Protein AF-A0A7V2YCU9-F1 (afdb_monomer_lite)

Sequence (68 aa):
MHKETSSNLAELEAQIQNLESIKERWEKGEGLDRQQMAVRQLTLELLEGAIRDLLDRRRELLSIGEQD

Structure (mmCIF, N/CA/C/O backbone):
data_AF-A0A7V2YCU9-F1
#
_entry.id   AF-A0A7V2YCU9-F1
#
loop_
_atom_site.group_PDB
_atom_site.id
_atom_site.type_symbol
_atom_site.label_atom_id
_atom_site.label_alt_id
_atom_site.label_comp_id
_atom_site.label_asym_id
_atom_site.label_entity_id
_atom_site.label_seq_id
_atom_site.pdbx_PDB_ins_code
_atom_site.Cartn_x
_atom_site.Cartn_y
_atom_site.Cartn_z
_atom_site.occupancy
_atom_site.B_iso_or_equiv
_atom_site.auth_seq_id
_atom_site.auth_comp_id
_atom_site.auth_asym_id
_atom_site.auth_atom_id
_atom_site.pdbx_PDB_model_num
ATOM 1 N N . MET A 1 1 ? 10.199 7.863 -25.780 1.00 61.72 1 MET A N 1
ATOM 2 C CA . MET A 1 1 ? 10.291 6.611 -25.005 1.00 61.72 1 MET A CA 1
ATOM 3 C C . MET A 1 1 ? 11.139 6.736 -23.745 1.00 61.72 1 MET A C 1
ATOM 5 O O . MET A 1 1 ? 10.521 6.906 -22.710 1.00 61.72 1 MET A O 1
ATOM 9 N N . HIS A 1 2 ? 12.483 6.773 -23.756 1.00 62.09 2 HIS A N 1
ATOM 10 C CA . HIS A 1 2 ? 13.266 6.756 -22.492 1.00 62.09 2 HIS A CA 1
ATOM 11 C C . HIS A 1 2 ? 12.890 7.827 -21.441 1.00 62.09 2 HIS A C 1
ATOM 13 O O . HIS A 1 2 ? 12.862 7.532 -20.249 1.00 62.09 2 HIS A O 1
ATOM 19 N N . LYS A 1 3 ? 12.549 9.059 -21.858 1.00 67.81 3 LYS A N 1
ATOM 20 C CA . LYS A 1 3 ? 12.087 10.113 -20.929 1.00 67.81 3 LYS A CA 1
ATOM 21 C C . LYS A 1 3 ? 10.727 9.815 -20.286 1.00 67.81 3 LYS A C 1
ATOM 23 O O . LYS A 1 3 ? 10.538 10.139 -19.121 1.00 67.81 3 LYS A O 1
ATOM 28 N N . GLU A 1 4 ? 9.801 9.200 -21.020 1.00 72.88 4 GLU A N 1
ATOM 29 C CA . GLU A 1 4 ? 8.477 8.829 -20.496 1.00 72.88 4 GLU A CA 1
ATOM 30 C C . GLU A 1 4 ? 8.590 7.641 -19.542 1.00 72.88 4 GLU A C 1
ATOM 32 O O . GLU A 1 4 ? 8.020 7.681 -18.459 1.00 72.88 4 GLU A O 1
ATOM 37 N N . THR A 1 5 ? 9.404 6.632 -19.877 1.00 74.00 5 THR A N 1
ATOM 38 C CA . THR A 1 5 ? 9.678 5.494 -18.984 1.00 74.00 5 THR A CA 1
ATOM 39 C C . THR A 1 5 ? 10.297 5.958 -17.663 1.00 74.00 5 THR A C 1
ATOM 41 O O . THR A 1 5 ? 9.869 5.518 -16.600 1.00 74.00 5 THR A O 1
ATOM 44 N N . SER A 1 6 ? 11.245 6.902 -17.710 1.00 76.94 6 SER A N 1
ATOM 45 C CA . SER A 1 6 ? 11.856 7.477 -16.504 1.00 76.94 6 SER A CA 1
ATOM 46 C C . SER A 1 6 ? 10.880 8.319 -15.673 1.00 76.94 6 SER A C 1
ATOM 48 O O . SER A 1 6 ? 10.967 8.286 -14.448 1.00 76.94 6 SER A O 1
ATOM 50 N N . SER A 1 7 ? 9.964 9.061 -16.308 1.00 82.94 7 SER A N 1
ATOM 51 C CA . SER A 1 7 ? 8.920 9.827 -15.607 1.00 82.94 7 SER A CA 1
ATOM 52 C C . SER A 1 7 ? 7.922 8.897 -14.917 1.00 82.94 7 SER A C 1
ATOM 54 O O . SER A 1 7 ? 7.642 9.057 -13.732 1.00 82.94 7 SER A O 1
ATOM 56 N N . ASN A 1 8 ? 7.460 7.869 -15.631 1.00 87.06 8 ASN A N 1
ATOM 57 C CA . ASN A 1 8 ? 6.520 6.879 -15.109 1.00 87.06 8 ASN A CA 1
ATOM 58 C C . ASN A 1 8 ? 7.117 6.088 -13.937 1.00 87.06 8 ASN A C 1
ATOM 60 O O . ASN A 1 8 ? 6.411 5.781 -12.981 1.00 87.06 8 ASN A O 1
ATOM 64 N N . LEU A 1 9 ? 8.415 5.769 -13.991 1.00 91.06 9 LEU A N 1
ATOM 65 C CA . LEU A 1 9 ? 9.104 5.082 -12.900 1.00 91.06 9 LEU A CA 1
ATOM 66 C C . LEU A 1 9 ? 9.172 5.952 -11.638 1.00 91.06 9 LEU A C 1
ATOM 68 O O . LEU A 1 9 ? 8.871 5.466 -10.553 1.00 91.06 9 LEU A O 1
ATOM 72 N N . ALA A 1 10 ? 9.510 7.236 -11.781 1.00 91.06 10 ALA A N 1
ATOM 73 C CA . ALA A 1 10 ? 9.585 8.163 -10.653 1.00 91.06 10 ALA A CA 1
ATOM 74 C C . ALA A 1 10 ? 8.216 8.377 -9.985 1.00 91.06 10 ALA A C 1
ATOM 76 O O . ALA A 1 10 ? 8.115 8.399 -8.758 1.00 91.06 10 ALA A O 1
ATOM 77 N N . GLU A 1 11 ? 7.148 8.494 -10.779 1.00 93.38 11 GLU A N 1
ATOM 78 C CA . GLU A 1 11 ? 5.778 8.579 -10.262 1.00 93.38 11 GLU A CA 1
ATOM 79 C C . GLU A 1 11 ? 5.374 7.308 -9.510 1.00 93.38 11 GLU A C 1
ATOM 81 O O . GLU A 1 11 ? 4.795 7.384 -8.425 1.00 93.38 11 GLU A O 1
ATOM 86 N N . LEU A 1 12 ? 5.718 6.139 -10.054 1.00 95.12 12 LEU A N 1
ATOM 87 C CA . LEU A 1 12 ? 5.438 4.851 -9.430 1.00 95.12 12 LEU A CA 1
ATOM 88 C C . LEU A 1 12 ? 6.189 4.686 -8.100 1.00 95.12 12 LEU A C 1
ATOM 90 O O . LEU A 1 12 ? 5.604 4.245 -7.113 1.00 95.12 12 LEU A O 1
ATOM 94 N N . GLU A 1 13 ? 7.462 5.079 -8.045 1.00 95.44 13 GLU A N 1
ATOM 95 C CA . GLU A 1 13 ? 8.267 5.048 -6.818 1.00 95.44 13 GLU A CA 1
ATOM 96 C C . GLU A 1 13 ? 7.701 5.987 -5.746 1.00 95.44 13 GLU A C 1
ATOM 98 O O . GLU A 1 13 ? 7.576 5.592 -4.585 1.00 95.44 13 GLU A O 1
ATOM 103 N N . ALA A 1 14 ? 7.253 7.186 -6.132 1.00 96.50 14 ALA A N 1
ATOM 104 C CA . ALA A 1 14 ? 6.584 8.105 -5.215 1.00 96.50 14 ALA A CA 1
ATOM 105 C C . ALA A 1 14 ? 5.265 7.529 -4.665 1.00 96.50 14 ALA A C 1
ATOM 107 O O . ALA A 1 14 ? 4.961 7.692 -3.481 1.00 96.50 14 ALA A O 1
ATOM 108 N N . GLN A 1 15 ? 4.487 6.829 -5.497 1.00 96.94 15 GLN A N 1
ATOM 109 C CA . GLN A 1 15 ? 3.252 6.165 -5.067 1.00 96.94 15 GLN A CA 1
ATOM 110 C C . GLN A 1 15 ? 3.522 5.019 -4.090 1.00 96.94 15 GLN A C 1
ATOM 112 O O . GLN A 1 15 ? 2.852 4.942 -3.058 1.00 96.94 15 GLN A O 1
ATOM 117 N N . ILE A 1 16 ? 4.513 4.169 -4.380 1.00 97.81 16 ILE A N 1
ATOM 118 C CA . ILE A 1 16 ? 4.936 3.079 -3.488 1.00 97.81 16 ILE A CA 1
ATOM 119 C C . ILE A 1 16 ? 5.331 3.654 -2.130 1.00 97.81 16 ILE A C 1
ATOM 121 O O . ILE A 1 16 ? 4.783 3.243 -1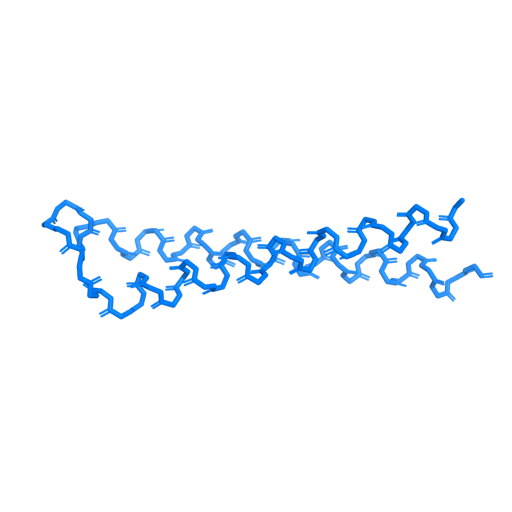.110 1.00 97.81 16 ILE A O 1
ATOM 125 N N . GLN A 1 17 ? 6.198 4.667 -2.115 1.00 97.88 17 GLN A N 1
ATOM 126 C CA . GLN A 1 17 ? 6.687 5.249 -0.870 1.00 97.88 17 GLN A CA 1
ATOM 127 C C . GLN A 1 17 ? 5.577 5.927 -0.054 1.00 97.88 17 GLN A C 1
ATOM 129 O O . GLN A 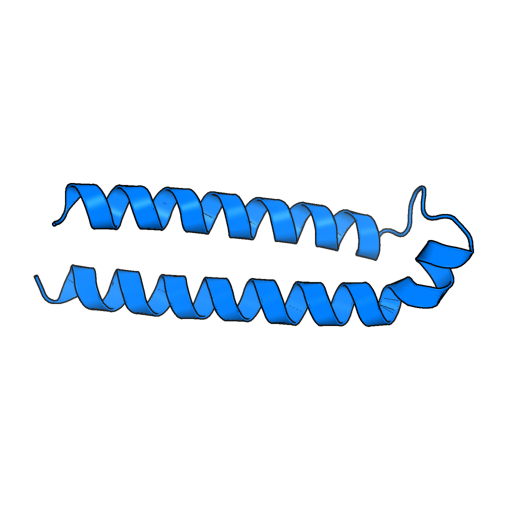1 17 ? 5.556 5.845 1.177 1.00 97.88 17 GLN A O 1
ATOM 134 N N . ASN A 1 18 ? 4.610 6.560 -0.722 1.00 97.75 18 ASN A N 1
ATOM 135 C CA . ASN A 1 18 ? 3.432 7.103 -0.053 1.00 97.75 18 ASN A CA 1
ATOM 136 C C . ASN A 1 18 ? 2.584 5.995 0.597 1.00 97.75 18 ASN A C 1
ATOM 138 O O . ASN A 1 18 ? 2.170 6.132 1.749 1.00 97.75 18 ASN A O 1
ATOM 142 N N . LEU A 1 19 ? 2.348 4.883 -0.105 1.00 97.75 19 LEU A N 1
ATOM 143 C CA . LEU A 1 19 ? 1.595 3.754 0.445 1.00 97.75 19 LEU A CA 1
ATOM 144 C C . LEU A 1 19 ? 2.337 3.063 1.591 1.00 97.75 19 LEU A C 1
ATOM 146 O O . LEU A 1 19 ? 1.699 2.719 2.583 1.00 97.75 19 LEU A O 1
ATOM 150 N N . GLU A 1 20 ? 3.658 2.915 1.509 1.00 97.94 20 GLU A N 1
ATOM 151 C CA . GLU A 1 20 ? 4.485 2.394 2.604 1.00 97.94 20 GLU A CA 1
ATOM 152 C C . GLU A 1 20 ? 4.391 3.283 3.849 1.00 97.94 20 GLU A C 1
ATOM 154 O O . GLU A 1 20 ? 4.190 2.778 4.952 1.00 97.94 20 GLU A O 1
ATOM 159 N N . SER A 1 21 ? 4.434 4.608 3.683 1.00 96.69 21 SER A N 1
ATOM 160 C CA . SER A 1 21 ? 4.261 5.547 4.797 1.00 96.69 21 SER A CA 1
ATOM 161 C C . SER A 1 21 ? 2.865 5.454 5.423 1.00 96.69 21 SER A C 1
ATOM 163 O O . SER A 1 21 ? 2.719 5.462 6.649 1.00 96.69 21 SER A O 1
ATOM 165 N N . ILE A 1 22 ? 1.818 5.322 4.603 1.00 95.44 22 ILE A N 1
ATOM 166 C CA . ILE A 1 22 ? 0.454 5.093 5.096 1.00 95.44 22 ILE A CA 1
ATOM 167 C C . ILE A 1 22 ? 0.399 3.768 5.858 1.00 95.44 22 ILE A C 1
ATOM 169 O O . ILE A 1 22 ? -0.116 3.736 6.976 1.00 95.44 22 ILE A O 1
ATOM 173 N N . LYS A 1 23 ? 0.960 2.694 5.298 1.00 96.81 23 LYS A N 1
ATOM 174 C CA . LYS A 1 23 ? 1.011 1.379 5.936 1.00 96.81 23 LYS A CA 1
ATOM 175 C C . LYS A 1 23 ? 1.687 1.451 7.300 1.00 96.81 23 LYS A C 1
ATOM 177 O O . LYS A 1 23 ? 1.090 1.006 8.272 1.00 96.81 23 LYS A O 1
ATOM 182 N N . GLU A 1 24 ? 2.846 2.094 7.404 1.00 96.56 24 GLU A N 1
ATOM 183 C CA . GLU A 1 24 ? 3.570 2.260 8.669 1.00 96.56 24 GLU A CA 1
ATOM 184 C C . GLU A 1 24 ? 2.710 2.971 9.731 1.00 96.56 24 GLU A C 1
ATOM 186 O O . GLU A 1 24 ? 2.685 2.577 10.900 1.00 96.56 24 GLU A O 1
ATOM 191 N N . ARG A 1 25 ? 1.940 3.997 9.341 1.00 94.12 25 ARG A N 1
ATOM 192 C CA . ARG A 1 25 ? 1.005 4.672 10.259 1.00 94.12 25 ARG A CA 1
ATOM 193 C C . ARG A 1 25 ? -0.088 3.729 10.759 1.00 94.12 25 ARG A C 1
ATOM 195 O O . ARG A 1 25 ? -0.395 3.726 11.952 1.00 94.12 25 ARG A O 1
ATOM 202 N N . TRP A 1 26 ? -0.660 2.919 9.872 1.00 96.06 26 TRP A N 1
ATOM 203 C CA . TRP A 1 26 ? -1.658 1.914 10.243 1.00 96.06 26 TRP A CA 1
ATOM 204 C C . TRP A 1 26 ? -1.053 0.782 11.088 1.00 96.06 26 TRP A C 1
ATOM 206 O O . TRP A 1 26 ? -1.697 0.312 12.026 1.00 96.06 26 TRP A O 1
ATOM 216 N N . GLU A 1 27 ? 0.195 0.384 10.833 1.00 96.31 27 GLU A N 1
ATOM 217 C CA . GLU A 1 27 ? 0.941 -0.596 11.630 1.00 96.31 27 GLU A CA 1
ATOM 218 C C . GLU A 1 27 ? 1.212 -0.081 13.046 1.00 96.31 27 GLU A C 1
ATOM 220 O O . GLU A 1 27 ? 1.035 -0.827 14.006 1.00 96.31 27 GLU A O 1
ATOM 225 N N . LYS A 1 28 ? 1.558 1.195 13.219 1.00 95.62 28 LYS A N 1
ATOM 226 C CA . LYS A 1 28 ? 1.732 1.782 14.558 1.00 95.62 28 LYS A CA 1
ATOM 227 C C . LYS A 1 28 ? 0.412 1.906 15.313 1.00 95.62 28 LYS A C 1
ATOM 229 O O . LYS A 1 28 ? 0.389 1.792 16.534 1.00 95.62 28 LYS A O 1
ATOM 234 N N . GLY A 1 29 ? -0.692 2.129 14.600 1.00 91.44 29 GLY A N 1
ATOM 235 C CA . GLY A 1 29 ? -2.018 2.290 15.201 1.00 91.44 29 GLY A CA 1
ATOM 236 C C . GLY A 1 29 ? -2.190 3.587 16.004 1.00 91.44 29 GLY A C 1
ATOM 237 O O . GLY A 1 29 ? -3.240 3.806 16.606 1.00 91.44 29 GLY A O 1
ATOM 238 N N . GLU A 1 30 ? -1.182 4.461 16.013 1.00 90.38 30 GLU A N 1
ATOM 239 C CA . GLU A 1 30 ? -1.218 5.743 16.709 1.00 90.38 30 GLU A CA 1
ATOM 240 C C . GLU A 1 30 ? -2.192 6.703 16.016 1.00 90.38 30 GLU A C 1
ATOM 242 O O . GLU A 1 30 ? -2.102 6.961 14.815 1.00 90.38 30 GLU A O 1
ATOM 247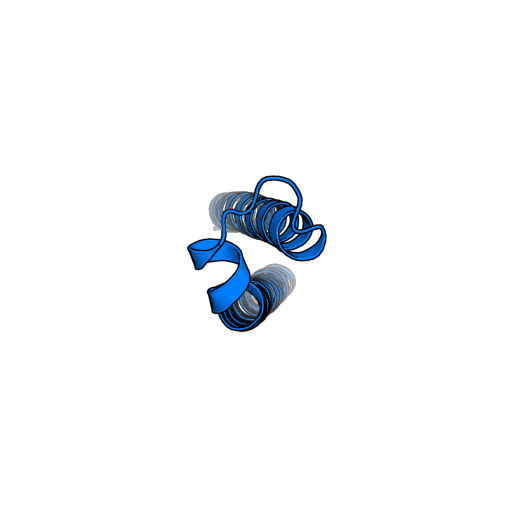 N N . GLY A 1 31 ? -3.137 7.245 16.786 1.00 87.31 31 GLY A N 1
ATOM 248 C CA . GLY A 1 31 ? -4.148 8.169 16.269 1.00 87.31 31 GLY A CA 1
ATOM 249 C C . GLY A 1 31 ? -5.289 7.504 15.495 1.00 87.31 31 GLY A C 1
ATOM 250 O O . GLY A 1 31 ? -6.095 8.226 14.911 1.00 87.31 31 GLY A O 1
ATOM 251 N N . LEU A 1 32 ? -5.383 6.167 15.502 1.00 93.88 32 LEU A N 1
ATOM 252 C CA . LEU A 1 32 ? -6.546 5.463 14.968 1.00 93.88 32 LEU A CA 1
ATOM 253 C C . LEU A 1 32 ? -7.703 5.485 15.975 1.00 93.88 32 LEU A C 1
ATOM 255 O O . LEU A 1 32 ? -7.537 5.157 17.152 1.00 93.88 32 LEU A O 1
ATOM 259 N N . ASP A 1 33 ? -8.895 5.841 15.508 1.00 96.19 33 ASP A N 1
ATOM 260 C CA . ASP A 1 33 ? -10.119 5.722 16.297 1.00 96.19 33 ASP A CA 1
ATOM 261 C C . ASP A 1 33 ? -10.610 4.261 16.392 1.00 96.19 33 ASP A C 1
ATOM 263 O O . ASP A 1 33 ? -10.039 3.333 15.815 1.00 96.19 33 ASP A O 1
ATOM 267 N N . ARG A 1 34 ? -11.703 4.023 17.130 1.00 94.62 34 ARG A N 1
ATOM 268 C CA . ARG A 1 34 ? -12.266 2.669 17.297 1.00 94.62 34 ARG A CA 1
ATOM 269 C C . ARG A 1 34 ? -12.693 2.009 15.983 1.00 94.62 34 ARG A C 1
ATOM 271 O O . ARG A 1 34 ? -12.563 0.793 15.871 1.00 94.62 34 ARG A O 1
ATOM 278 N N . GLN A 1 35 ? -13.239 2.764 15.032 1.00 95.69 35 GLN A N 1
ATOM 279 C CA . GLN A 1 35 ? -13.686 2.213 13.751 1.00 95.69 35 GLN A CA 1
ATOM 280 C C . GLN A 1 35 ? -12.477 1.836 12.897 1.00 95.69 35 GLN A C 1
ATOM 282 O O . GLN A 1 35 ? -12.430 0.741 12.342 1.00 95.69 35 GLN A O 1
ATOM 287 N N . GLN A 1 36 ? -11.465 2.699 12.873 1.00 95.31 36 GLN A N 1
ATOM 288 C CA . GLN A 1 36 ? -10.201 2.464 12.186 1.00 95.31 36 GLN A CA 1
ATOM 289 C C . GLN A 1 36 ? -9.448 1.273 12.784 1.00 95.31 36 GLN A C 1
ATOM 291 O O . GLN A 1 36 ? -8.976 0.414 12.048 1.00 95.31 36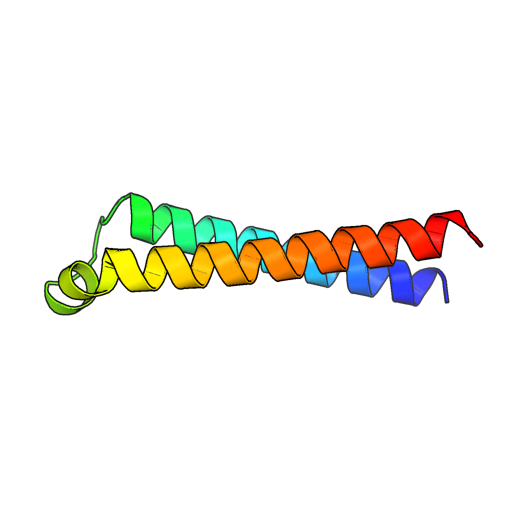 GLN A O 1
ATOM 296 N N . MET A 1 37 ? -9.413 1.146 14.111 1.00 94.81 37 MET A N 1
ATOM 297 C CA . MET A 1 37 ? -8.835 -0.021 14.781 1.00 94.81 37 MET A CA 1
ATOM 298 C C . MET A 1 37 ? -9.563 -1.322 14.421 1.00 94.81 37 MET A C 1
ATOM 300 O O . MET A 1 37 ? -8.907 -2.346 14.241 1.00 94.81 37 MET A O 1
ATOM 304 N N . ALA A 1 38 ? -10.892 -1.292 14.268 1.00 96.38 38 ALA A N 1
ATOM 305 C CA . ALA A 1 38 ? -11.678 -2.468 13.889 1.00 96.38 38 ALA A CA 1
ATOM 306 C C . ALA A 1 38 ? -11.385 -2.952 12.459 1.00 96.38 38 ALA A C 1
ATOM 308 O O . ALA A 1 38 ? -11.441 -4.151 12.198 1.00 96.38 38 ALA A O 1
ATOM 309 N N . VAL A 1 39 ? -11.045 -2.039 11.544 1.00 97.06 39 VAL A N 1
ATOM 310 C CA . VAL A 1 39 ? -10.704 -2.373 10.148 1.00 97.06 39 VAL A CA 1
ATOM 311 C C . VAL A 1 39 ? -9.200 -2.452 9.893 1.00 97.06 39 VAL A C 1
ATOM 313 O O . VAL A 1 39 ? -8.795 -2.755 8.777 1.00 97.06 39 VAL A O 1
ATOM 316 N N . ARG A 1 40 ? -8.359 -2.217 10.908 1.00 96.25 40 ARG A N 1
ATOM 317 C CA . ARG A 1 40 ? -6.899 -2.101 10.768 1.00 96.25 40 ARG A CA 1
ATOM 318 C C . ARG A 1 40 ? -6.274 -3.272 10.024 1.00 96.25 40 ARG A C 1
ATOM 320 O O . ARG A 1 40 ? -5.477 -3.043 9.124 1.00 96.25 40 ARG A O 1
ATOM 327 N N . GLN A 1 41 ? -6.644 -4.500 10.379 1.00 97.31 41 GLN A N 1
ATOM 328 C CA . GLN A 1 41 ? -6.095 -5.694 9.738 1.00 97.31 41 GLN A CA 1
ATOM 329 C C . GLN A 1 41 ? -6.441 -5.746 8.243 1.00 97.31 41 GLN A C 1
ATOM 331 O O . GLN A 1 41 ? -5.547 -5.896 7.417 1.00 97.31 41 GLN A O 1
ATOM 336 N N . LEU A 1 42 ? -7.714 -5.530 7.897 1.00 98.00 42 LEU A N 1
ATOM 337 C CA . LEU A 1 42 ? -8.168 -5.491 6.505 1.00 98.00 42 LEU A CA 1
ATOM 338 C C . LEU A 1 42 ? -7.483 -4.363 5.721 1.00 98.00 42 LEU A C 1
ATOM 340 O O . LEU A 1 42 ? -7.057 -4.564 4.588 1.00 98.00 42 LEU A O 1
ATOM 344 N N . THR A 1 43 ? -7.346 -3.178 6.318 1.00 97.56 43 THR A N 1
ATOM 345 C CA . THR A 1 43 ? -6.650 -2.056 5.680 1.00 97.56 43 THR A CA 1
ATOM 346 C C . THR A 1 43 ? -5.185 -2.386 5.405 1.00 97.56 43 THR A C 1
ATOM 348 O O . THR A 1 43 ? -4.692 -2.079 4.323 1.00 97.56 43 THR A O 1
ATOM 351 N N . LEU A 1 44 ? -4.490 -3.022 6.352 1.00 98.25 44 LEU A N 1
ATOM 352 C CA . LEU A 1 44 ? -3.100 -3.437 6.166 1.00 98.25 44 LEU A CA 1
ATOM 353 C C . LEU A 1 44 ? -2.967 -4.457 5.031 1.00 98.25 44 LEU A C 1
ATOM 355 O O . LEU A 1 44 ? -2.111 -4.276 4.173 1.00 98.25 44 LEU A O 1
ATOM 359 N N . GLU A 1 45 ? -3.847 -5.456 4.963 1.00 98.44 45 GLU A N 1
ATOM 360 C CA . GLU A 1 45 ? -3.860 -6.447 3.877 1.00 98.44 45 GLU A CA 1
ATOM 361 C C . GLU A 1 45 ? -4.076 -5.800 2.499 1.00 98.44 45 GLU A C 1
ATOM 363 O O . GLU A 1 45 ? -3.382 -6.130 1.536 1.00 98.44 45 GLU A O 1
ATOM 368 N N . LEU A 1 46 ? -4.989 -4.826 2.401 1.00 98.38 46 LEU A N 1
ATOM 369 C CA . LEU A 1 46 ? -5.223 -4.073 1.163 1.00 98.38 46 LEU A CA 1
ATOM 370 C C . LEU A 1 46 ? -4.007 -3.231 0.756 1.00 98.38 46 LEU A C 1
ATOM 372 O O . LEU A 1 46 ? -3.661 -3.182 -0.424 1.00 98.38 46 LEU A O 1
ATOM 376 N N . LEU A 1 47 ? -3.344 -2.586 1.721 1.00 98.00 47 LEU A N 1
ATOM 377 C CA . LEU A 1 47 ? -2.124 -1.817 1.469 1.00 98.00 47 LEU A CA 1
ATOM 378 C C . LEU A 1 47 ? -0.979 -2.723 1.004 1.00 98.00 47 LEU A C 1
ATOM 380 O O . LEU A 1 47 ? -0.271 -2.369 0.066 1.00 98.00 47 LEU A O 1
ATOM 384 N N . GLU A 1 48 ? -0.814 -3.902 1.607 1.00 98.25 48 GLU A N 1
ATOM 385 C CA . GLU A 1 48 ? 0.198 -4.880 1.190 1.00 98.25 48 GLU A CA 1
ATOM 386 C C . GLU A 1 48 ? -0.036 -5.399 -0.228 1.00 98.25 48 GLU A C 1
ATOM 388 O O . GLU A 1 48 ? 0.925 -5.542 -0.986 1.00 98.25 48 GLU A O 1
ATOM 393 N N . GLY A 1 49 ? -1.294 -5.658 -0.594 1.00 98.31 49 GLY A N 1
ATOM 394 C CA . GLY A 1 49 ? -1.669 -6.020 -1.960 1.00 98.31 49 GLY A CA 1
ATOM 395 C C . GLY A 1 49 ? -1.317 -4.914 -2.954 1.00 98.31 49 GLY A C 1
ATOM 396 O O . GLY A 1 49 ? -0.574 -5.152 -3.900 1.00 98.31 49 GLY A O 1
ATOM 397 N N . ALA A 1 50 ? -1.758 -3.683 -2.684 1.00 98.06 50 ALA A N 1
ATOM 398 C CA . ALA A 1 50 ? -1.504 -2.543 -3.564 1.00 98.06 50 ALA A CA 1
ATOM 399 C C . ALA A 1 50 ? -0.004 -2.252 -3.745 1.00 98.06 50 ALA A C 1
ATOM 401 O O . ALA A 1 50 ? 0.454 -2.024 -4.863 1.00 98.06 50 ALA A O 1
ATOM 402 N N . ILE A 1 51 ? 0.783 -2.290 -2.664 1.00 98.31 51 ILE A N 1
ATOM 403 C CA . ILE A 1 51 ? 2.240 -2.095 -2.733 1.00 98.31 51 ILE A CA 1
ATOM 404 C C . ILE A 1 51 ? 2.888 -3.190 -3.586 1.00 98.31 51 ILE A C 1
ATOM 406 O O . ILE A 1 51 ? 3.748 -2.892 -4.414 1.00 98.31 51 ILE A O 1
ATOM 410 N N . ARG A 1 52 ? 2.466 -4.450 -3.421 1.00 98.19 52 ARG A N 1
ATOM 411 C CA . ARG A 1 52 ? 2.982 -5.574 -4.211 1.00 98.19 52 ARG A CA 1
ATOM 412 C C . ARG A 1 52 ? 2.705 -5.396 -5.700 1.00 98.19 52 ARG A C 1
ATOM 414 O O . ARG A 1 52 ? 3.636 -5.527 -6.489 1.00 98.19 52 ARG A O 1
ATOM 421 N N . ASP A 1 53 ? 1.481 -5.026 -6.063 1.00 97.81 53 ASP A N 1
ATOM 422 C CA . ASP A 1 53 ? 1.095 -4.804 -7.460 1.00 97.81 53 ASP A CA 1
ATOM 423 C C . ASP A 1 53 ? 1.935 -3.688 -8.105 1.00 97.81 53 ASP A C 1
ATOM 425 O O . ASP A 1 53 ? 2.414 -3.826 -9.233 1.00 97.81 53 ASP A O 1
ATOM 429 N N . LEU A 1 54 ? 2.187 -2.592 -7.378 1.00 96.88 54 LEU A N 1
ATOM 430 C CA . LEU A 1 54 ? 3.040 -1.505 -7.868 1.00 96.88 54 LEU A CA 1
ATOM 431 C C . LEU A 1 54 ? 4.513 -1.922 -7.976 1.00 96.88 54 LEU A C 1
ATOM 433 O O . LEU A 1 54 ? 5.188 -1.534 -8.929 1.00 96.88 54 LEU A O 1
ATOM 437 N N . LEU A 1 55 ? 5.027 -2.725 -7.040 1.00 96.31 55 LEU A N 1
ATOM 438 C CA . LEU A 1 55 ? 6.388 -3.268 -7.109 1.00 96.31 55 LEU A CA 1
ATOM 439 C C . LEU A 1 55 ? 6.567 -4.221 -8.295 1.00 96.31 55 LEU A C 1
ATOM 441 O O . LEU A 1 55 ? 7.612 -4.192 -8.953 1.00 96.31 55 LEU A O 1
ATOM 445 N N . ASP A 1 56 ? 5.564 -5.041 -8.595 1.00 95.94 56 ASP A N 1
ATOM 446 C CA . ASP A 1 56 ? 5.579 -5.905 -9.773 1.00 95.94 56 ASP A CA 1
ATOM 447 C C . ASP A 1 56 ? 5.512 -5.067 -11.056 1.00 95.94 56 ASP A C 1
ATOM 449 O O . ASP A 1 56 ? 6.336 -5.259 -11.953 1.00 95.94 56 ASP A O 1
ATOM 453 N N . ARG A 1 57 ? 4.668 -4.026 -11.099 1.00 93.88 57 ARG A N 1
ATOM 454 C CA . ARG A 1 57 ? 4.638 -3.075 -12.221 1.00 93.88 57 ARG A CA 1
ATOM 455 C C . ARG A 1 57 ? 5.970 -2.348 -12.417 1.00 93.88 57 ARG A C 1
ATOM 457 O O . ARG A 1 57 ? 6.398 -2.121 -13.550 1.00 93.88 57 ARG A O 1
ATOM 464 N N . ARG A 1 58 ? 6.655 -2.004 -11.325 1.00 93.12 58 ARG A N 1
ATOM 465 C CA . ARG A 1 58 ? 7.996 -1.403 -11.349 1.00 93.12 58 ARG A CA 1
ATOM 466 C C . ARG A 1 58 ? 8.997 -2.355 -11.990 1.00 93.12 58 ARG A C 1
ATOM 468 O O . ARG A 1 58 ? 9.786 -1.934 -12.832 1.00 93.12 58 ARG A O 1
ATOM 475 N N . ARG A 1 59 ? 8.951 -3.635 -11.612 1.00 93.19 59 ARG A N 1
ATOM 476 C CA . ARG A 1 59 ? 9.816 -4.679 -12.176 1.00 93.19 59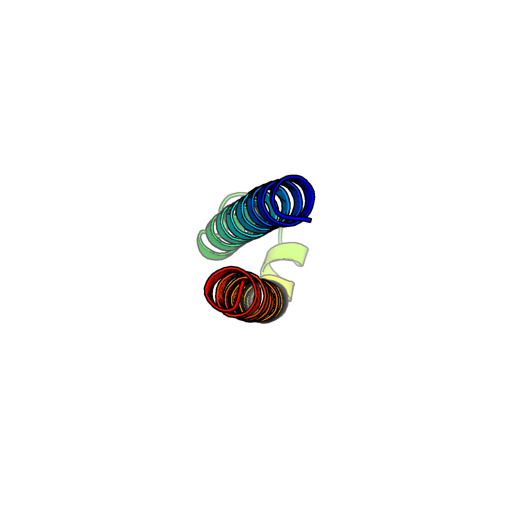 ARG A CA 1
ATOM 477 C C . ARG A 1 59 ? 9.585 -4.839 -13.679 1.00 93.19 59 ARG A C 1
ATOM 479 O O . ARG A 1 59 ? 10.557 -4.911 -14.423 1.00 93.19 59 ARG A O 1
ATOM 486 N N . GLU A 1 60 ? 8.330 -4.830 -14.127 1.00 91.31 60 GLU A N 1
ATOM 487 C CA . GLU A 1 60 ? 7.985 -4.874 -15.554 1.00 91.31 60 GLU A CA 1
ATOM 488 C C . GLU A 1 60 ? 8.572 -3.684 -16.323 1.00 91.31 60 GLU A C 1
ATOM 490 O O . GLU A 1 60 ? 9.238 -3.879 -17.339 1.00 91.31 60 GLU A O 1
ATOM 495 N N . LEU A 1 61 ? 8.385 -2.455 -15.831 1.00 87.88 61 LEU A N 1
ATOM 496 C CA . LEU A 1 61 ? 8.905 -1.252 -16.493 1.00 87.88 61 LEU A CA 1
ATOM 497 C C . LEU A 1 61 ? 10.436 -1.242 -16.581 1.00 87.88 61 LEU A C 1
ATOM 499 O O . LEU A 1 61 ? 10.979 -0.850 -17.613 1.00 87.88 61 LEU A O 1
ATOM 503 N N . LEU A 1 62 ? 11.124 -1.700 -15.532 1.00 87.69 62 LEU A N 1
ATOM 504 C CA . LEU A 1 62 ? 12.582 -1.847 -15.544 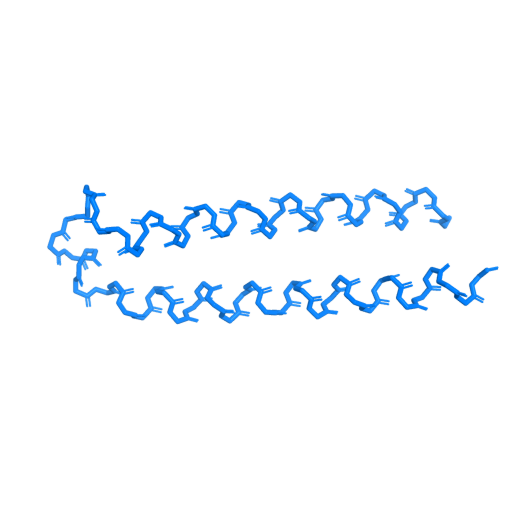1.00 87.69 62 LEU A CA 1
ATOM 505 C C . LEU A 1 62 ? 13.030 -2.901 -16.564 1.00 87.69 62 LEU A C 1
ATOM 507 O O . LEU A 1 62 ? 13.944 -2.635 -17.336 1.00 87.69 62 LEU A O 1
ATOM 511 N N . SER A 1 63 ? 12.341 -4.045 -16.635 1.00 87.19 63 SER A N 1
ATOM 512 C CA . SER A 1 63 ? 12.674 -5.106 -17.595 1.00 87.19 63 SER A CA 1
ATOM 513 C C . SER A 1 63 ? 12.510 -4.683 -19.059 1.00 87.19 63 SER A C 1
ATOM 515 O O . SER A 1 63 ? 13.271 -5.129 -19.910 1.00 87.19 63 SER A O 1
ATOM 517 N N . ILE A 1 64 ? 11.552 -3.794 -19.353 1.00 80.44 64 ILE A N 1
ATOM 518 C CA . ILE A 1 64 ? 11.364 -3.217 -20.693 1.00 80.44 64 ILE A CA 1
ATOM 519 C C . ILE A 1 64 ? 12.505 -2.246 -21.021 1.00 80.44 64 ILE A C 1
ATOM 521 O O . ILE A 1 64 ? 13.013 -2.255 -22.135 1.00 80.44 64 ILE A O 1
ATOM 525 N N . GLY A 1 65 ? 12.936 -1.431 -20.053 1.00 69.25 65 GLY A N 1
ATOM 526 C CA . GLY A 1 65 ? 14.011 -0.455 -20.249 1.00 69.25 65 GLY A CA 1
ATOM 527 C C . GLY A 1 65 ? 15.412 -1.055 -20.423 1.00 69.25 65 GLY A C 1
ATOM 528 O O . GLY A 1 65 ? 16.286 -0.363 -20.926 1.00 69.25 65 GLY A O 1
ATOM 529 N N . GLU A 1 66 ? 15.632 -2.309 -20.016 1.00 67.44 66 GLU A N 1
ATOM 530 C CA . GLU A 1 66 ? 16.893 -3.046 -20.218 1.00 67.44 66 GLU A CA 1
ATOM 531 C C . GLU A 1 66 ? 16.990 -3.727 -21.600 1.00 67.44 66 GLU A C 1
ATOM 533 O O . GLU A 1 66 ? 18.063 -4.205 -21.969 1.00 67.44 66 GLU A O 1
ATOM 538 N N . GLN A 1 67 ? 15.882 -3.806 -22.349 1.00 58.72 67 GLN A N 1
ATOM 539 C CA . GLN A 1 67 ? 15.817 -4.422 -23.684 1.00 58.72 67 GLN A CA 1
ATOM 540 C C . GLN A 1 67 ? 15.960 -3.417 -24.843 1.00 58.72 67 GLN A C 1
ATOM 542 O O . GLN A 1 67 ? 16.112 -3.855 -25.986 1.00 58.72 67 GLN A O 1
ATOM 547 N N . ASP A 1 68 ? 15.919 -2.114 -24.544 1.00 47.94 68 ASP A N 1
ATOM 548 C CA . ASP A 1 68 ? 16.190 -0.997 -25.467 1.00 47.94 68 ASP A CA 1
ATOM 549 C C . ASP A 1 68 ? 17.681 -0.601 -25.444 1.00 47.94 68 ASP A C 1
ATOM 551 O O . ASP A 1 68 ? 18.232 -0.301 -26.531 1.00 47.94 68 ASP A O 1
#

Secondary structure (DSSP, 8-state):
-HHHHHHHHHHHHHHHHHHHHHHHHHHH-TT--HHHHHHHHHHHHHHHHHHHHHHHHHHHHHHHHT--

pLDDT: mean 90.49, std 11.3, range [47.94, 98.44]

Foldseek 3Di:
DVVVLVVVLVVLVVVLVVLVVVLVCLVVCPPPDPVSVVCSVVSNVVSVVVSVVSVVVSVVSVVVVVVD

Radius of gyration: 15.51 Å; chains: 1; bounding box: 31×17×43 Å